Protein AF-K0SGJ4-F1 (afdb_monomer)

pLDDT: mean 75.76, std 21.55, range [31.97, 98.25]

Structure (mmCIF, N/CA/C/O backbone):
data_AF-K0SGJ4-F1
#
_entry.id   AF-K0SGJ4-F1
#
loop_
_atom_site.group_PDB
_atom_site.id
_atom_site.type_symbol
_atom_site.label_atom_id
_atom_site.label_alt_id
_atom_site.label_comp_id
_atom_site.label_asym_id
_atom_site.label_entity_id
_atom_site.label_seq_id
_atom_site.pdbx_PDB_ins_code
_atom_site.Cartn_x
_atom_site.Cartn_y
_atom_site.Cartn_z
_atom_site.occupancy
_atom_site.B_iso_or_equiv
_atom_site.auth_seq_id
_atom_site.auth_comp_id
_atom_site.auth_asym_id
_atom_site.auth_atom_id
_atom_site.pdbx_PDB_model_num
ATOM 1 N N . MET A 1 1 ? -10.257 -19.484 -37.583 1.00 39.31 1 MET A N 1
ATOM 2 C CA . MET A 1 1 ? -10.662 -20.321 -36.434 1.00 39.31 1 MET A CA 1
ATOM 3 C C . MET A 1 1 ? -10.790 -19.413 -35.225 1.00 39.31 1 MET A C 1
ATOM 5 O O . MET A 1 1 ? -9.778 -18.973 -34.704 1.00 39.31 1 MET A O 1
ATOM 9 N N . ALA A 1 2 ? -12.018 -19.037 -34.870 1.00 31.97 2 ALA A N 1
ATOM 10 C CA . ALA A 1 2 ? -12.311 -18.173 -33.732 1.00 31.97 2 ALA A CA 1
ATOM 11 C C . ALA A 1 2 ? -12.912 -19.040 -32.623 1.00 31.97 2 ALA A C 1
ATOM 13 O O . ALA A 1 2 ? -13.990 -19.605 -32.801 1.00 31.97 2 ALA A O 1
ATOM 14 N N . THR A 1 3 ? -12.200 -19.184 -31.508 1.00 36.56 3 THR A N 1
ATOM 15 C CA . THR A 1 3 ? -12.659 -19.964 -30.357 1.00 36.56 3 THR A CA 1
ATOM 16 C C . THR A 1 3 ? -13.260 -19.019 -29.322 1.00 36.56 3 THR A C 1
ATOM 18 O O . THR A 1 3 ? -12.578 -18.195 -28.721 1.00 36.56 3 THR A O 1
ATOM 21 N N . SER A 1 4 ? -14.575 -19.145 -29.170 1.00 34.88 4 SER A N 1
ATOM 22 C CA . SER A 1 4 ? -15.422 -18.578 -28.121 1.00 34.88 4 SER A CA 1
ATOM 23 C C . SER A 1 4 ? -14.905 -18.958 -26.727 1.00 34.88 4 SER A C 1
ATOM 25 O O . SER A 1 4 ? -14.829 -20.142 -26.402 1.00 34.88 4 SER A O 1
ATOM 27 N N . ILE A 1 5 ? -14.581 -17.963 -25.893 1.00 41.00 5 ILE A N 1
ATOM 28 C CA . ILE A 1 5 ? -14.332 -18.143 -24.457 1.00 41.00 5 ILE A CA 1
ATOM 29 C C . ILE A 1 5 ? -15.452 -17.439 -23.690 1.00 41.00 5 ILE A C 1
ATOM 31 O O . ILE A 1 5 ? -15.797 -16.286 -23.945 1.00 41.00 5 ILE A O 1
ATOM 35 N N . GLY A 1 6 ? -16.064 -18.214 -22.796 1.00 34.28 6 GLY A N 1
ATOM 36 C CA . GLY A 1 6 ? -17.368 -17.979 -22.200 1.00 34.28 6 GLY A CA 1
ATOM 37 C C . GLY A 1 6 ? -17.506 -16.678 -21.416 1.00 34.28 6 GLY A C 1
ATOM 38 O O . GLY A 1 6 ? -16.747 -16.384 -20.495 1.00 34.28 6 GLY A O 1
ATOM 39 N N . LYS A 1 7 ? -18.602 -15.976 -21.713 1.00 34.31 7 LYS A N 1
ATOM 40 C CA . LYS A 1 7 ? -19.256 -15.022 -20.817 1.00 34.31 7 LYS A CA 1
ATOM 41 C C . LYS A 1 7 ? -19.647 -15.746 -19.520 1.00 34.31 7 LYS A C 1
ATOM 43 O O . LYS A 1 7 ? -20.696 -16.383 -19.465 1.00 34.31 7 LYS A O 1
ATOM 48 N N . ARG A 1 8 ? -18.827 -15.662 -18.467 1.00 37.69 8 ARG A N 1
ATOM 49 C CA . ARG A 1 8 ? -19.295 -15.958 -17.104 1.00 37.69 8 ARG A CA 1
ATOM 50 C C . ARG A 1 8 ? -20.041 -14.736 -16.590 1.00 37.69 8 ARG A C 1
ATOM 52 O O . ARG A 1 8 ? -19.485 -13.650 -16.468 1.00 37.69 8 ARG A O 1
ATOM 59 N N . ALA A 1 9 ? -21.336 -14.938 -16.385 1.00 38.44 9 ALA A N 1
ATOM 60 C CA . ALA A 1 9 ? -22.297 -13.930 -15.996 1.00 38.44 9 ALA A CA 1
ATOM 61 C C . ALA A 1 9 ? -21.889 -13.233 -14.6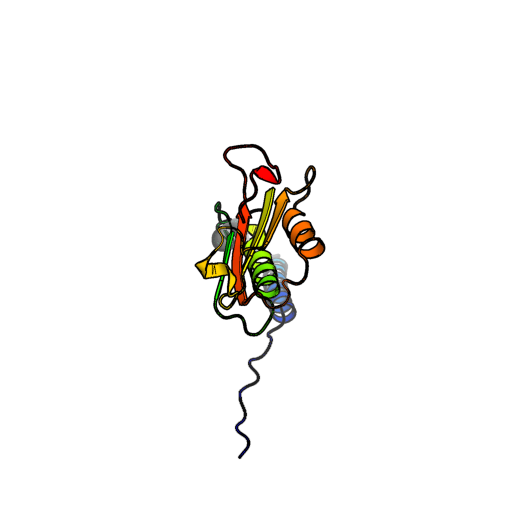90 1.00 38.44 9 ALA A C 1
ATOM 63 O O . ALA A 1 9 ? -21.785 -13.856 -13.633 1.00 38.44 9 ALA A O 1
ATOM 64 N N . PHE A 1 10 ? -21.732 -11.913 -14.779 1.00 35.22 10 PHE A N 1
ATOM 65 C CA . PHE A 1 10 ? -21.907 -10.993 -13.666 1.00 35.22 10 PHE A CA 1
ATOM 66 C C . PHE A 1 10 ? -23.337 -11.154 -13.130 1.00 35.22 10 PHE A C 1
ATOM 68 O O . PHE A 1 10 ? -24.270 -10.482 -13.565 1.00 35.22 10 PHE A O 1
ATOM 75 N N . LEU A 1 11 ? -23.528 -12.060 -12.172 1.00 39.25 11 LEU A N 1
ATOM 76 C CA . LEU A 1 11 ? -24.683 -12.008 -11.281 1.00 39.25 11 LEU A CA 1
ATOM 77 C C . LEU A 1 11 ? -24.463 -10.829 -10.332 1.00 39.25 11 LEU A C 1
ATOM 79 O O . LEU A 1 11 ? -23.862 -10.955 -9.263 1.00 39.25 11 LEU A O 1
ATOM 83 N N . SER A 1 12 ? -24.907 -9.667 -10.814 1.00 40.47 12 SER A N 1
ATOM 84 C CA . SER A 1 12 ? -24.955 -8.381 -10.126 1.00 40.47 12 SER A CA 1
ATOM 85 C C . SER A 1 12 ? -25.433 -8.544 -8.683 1.00 40.47 12 SER A C 1
ATOM 87 O O . SER A 1 12 ? -26.379 -9.292 -8.414 1.00 40.47 12 SER A O 1
ATOM 89 N N . ALA A 1 13 ? -24.813 -7.806 -7.759 1.00 44.97 13 ALA A N 1
ATOM 90 C CA . ALA A 1 13 ? -25.249 -7.671 -6.370 1.00 44.97 13 ALA A CA 1
ATOM 91 C C . ALA A 1 13 ? -26.755 -7.343 -6.248 1.00 44.97 13 ALA A C 1
ATOM 93 O O . ALA A 1 13 ? -27.391 -7.744 -5.274 1.00 44.97 13 ALA A O 1
ATOM 94 N N . ALA A 1 14 ? -27.349 -6.728 -7.279 1.00 40.94 14 ALA A N 1
ATOM 95 C CA . ALA A 1 14 ? -28.785 -6.485 -7.376 1.00 40.94 14 ALA A CA 1
ATOM 96 C C . ALA A 1 14 ? -29.626 -7.778 -7.379 1.00 40.94 14 ALA A C 1
ATOM 98 O O . ALA A 1 14 ? -30.661 -7.825 -6.720 1.00 40.94 14 ALA A O 1
ATOM 99 N N . SER A 1 15 ? -29.161 -8.855 -8.029 1.00 42.12 15 SER A N 1
ATOM 100 C CA . SER A 1 15 ? -29.874 -10.148 -8.057 1.00 42.12 15 SER A CA 1
ATOM 101 C C . SER A 1 15 ? -29.944 -10.811 -6.676 1.00 42.12 15 SER A C 1
ATOM 103 O O . SER A 1 15 ? -30.928 -11.468 -6.342 1.00 42.12 15 SER A O 1
ATOM 105 N N . ARG A 1 16 ? -28.928 -10.581 -5.831 1.00 45.56 16 ARG A N 1
ATOM 106 C CA . ARG A 1 16 ? -28.876 -11.102 -4.456 1.00 45.56 16 ARG A CA 1
ATOM 107 C C . ARG A 1 16 ? -29.681 -10.235 -3.492 1.00 45.56 16 ARG A C 1
ATOM 109 O O . ARG A 1 16 ? -30.359 -10.780 -2.629 1.00 45.56 16 ARG A O 1
ATOM 116 N N . ALA A 1 17 ? -29.682 -8.916 -3.688 1.00 43.88 17 ALA A N 1
ATOM 117 C CA . ALA A 1 17 ? -30.558 -8.005 -2.954 1.00 43.88 17 ALA A CA 1
ATOM 118 C C . ALA A 1 17 ? -32.046 -8.290 -3.242 1.00 43.88 17 ALA A C 1
ATOM 120 O O . ALA A 1 17 ? -32.863 -8.285 -2.323 1.00 43.88 17 ALA A O 1
ATOM 121 N N . GLN A 1 18 ? -32.397 -8.624 -4.492 1.00 42.34 18 GLN A N 1
ATOM 122 C CA . GLN A 1 18 ? -33.749 -9.070 -4.847 1.00 42.34 18 GLN A CA 1
ATOM 123 C C . GLN A 1 18 ? -34.114 -10.405 -4.189 1.00 42.34 18 GLN A C 1
ATOM 125 O O . GLN A 1 18 ? -35.199 -10.496 -3.622 1.00 42.34 18 GLN A O 1
ATOM 130 N N . ALA A 1 19 ? -33.204 -11.389 -4.171 1.00 45.25 19 ALA A N 1
ATOM 131 C CA . ALA A 1 19 ? -33.426 -12.666 -3.486 1.00 45.25 19 ALA A CA 1
ATOM 132 C C . ALA A 1 19 ? -33.640 -12.498 -1.964 1.00 45.25 19 ALA A C 1
ATOM 134 O O . ALA A 1 19 ? -34.506 -13.155 -1.382 1.00 45.25 19 ALA A O 1
ATOM 135 N N . GLN A 1 20 ? -32.908 -11.574 -1.330 1.00 47.47 20 GLN A N 1
ATOM 136 C CA . GLN A 1 20 ? -33.072 -11.226 0.088 1.00 47.47 20 GLN A CA 1
ATOM 137 C C . GLN A 1 20 ? -34.358 -10.429 0.366 1.00 47.47 20 GLN A C 1
ATOM 139 O O . GLN A 1 20 ? -35.004 -10.629 1.390 1.00 47.47 20 GLN A O 1
ATOM 144 N N . SER A 1 21 ? -34.785 -9.561 -0.555 1.00 43.81 21 SER A N 1
ATOM 145 C CA . SER A 1 21 ? -36.061 -8.844 -0.436 1.00 43.81 21 SER A CA 1
ATOM 146 C C . SER A 1 21 ? -37.265 -9.788 -0.558 1.00 43.81 21 SER A C 1
ATOM 148 O O . SER A 1 21 ? -38.248 -9.637 0.172 1.00 43.81 21 SER A O 1
ATOM 150 N N . SER A 1 22 ? -37.179 -10.806 -1.424 1.00 45.22 22 SER A N 1
ATOM 151 C CA . SER A 1 22 ? -38.230 -11.819 -1.581 1.00 45.22 22 SER A CA 1
ATOM 152 C C . SER A 1 22 ? -38.377 -12.742 -0.368 1.00 45.22 22 SER A C 1
ATOM 154 O O . SER A 1 22 ? -39.504 -13.088 -0.020 1.00 45.22 22 SER A O 1
ATOM 156 N N . SER A 1 23 ? -37.289 -13.098 0.324 1.00 47.78 23 SER A N 1
ATOM 157 C CA . SER A 1 23 ? -37.358 -13.934 1.532 1.00 47.78 23 SER A CA 1
ATOM 158 C C . SER A 1 23 ? -37.884 -13.169 2.752 1.00 47.78 23 SER A C 1
ATOM 160 O O . SER A 1 23 ? -38.659 -13.724 3.530 1.00 47.78 23 SER A O 1
ATOM 162 N N . ILE A 1 24 ? -37.560 -11.877 2.881 1.00 49.56 24 ILE A N 1
ATOM 163 C CA . ILE A 1 24 ? -38.110 -11.009 3.938 1.00 49.56 24 ILE A CA 1
ATOM 164 C C . ILE A 1 24 ? -39.609 -10.759 3.718 1.00 49.56 24 ILE A C 1
ATOM 166 O O . ILE A 1 24 ? -40.382 -10.815 4.674 1.00 49.56 24 ILE A O 1
ATOM 170 N N . ARG A 1 25 ? -40.049 -10.555 2.465 1.00 45.44 25 ARG A N 1
ATOM 171 C CA . ARG A 1 25 ? -41.485 -10.457 2.137 1.00 45.44 25 ARG A CA 1
ATOM 172 C C . ARG A 1 25 ? -42.236 -11.769 2.368 1.00 45.44 25 ARG A C 1
ATOM 174 O O . ARG A 1 25 ? -43.394 -11.735 2.779 1.00 45.44 25 ARG A O 1
ATOM 181 N N . ALA A 1 26 ? -41.600 -12.916 2.132 1.00 48.78 26 ALA A N 1
ATOM 182 C CA . ALA A 1 26 ? -42.204 -14.214 2.422 1.00 48.78 26 ALA A CA 1
ATOM 183 C C . ALA A 1 26 ? -42.408 -14.410 3.936 1.00 48.78 26 ALA A C 1
ATOM 185 O O . ALA A 1 26 ? -43.492 -14.800 4.362 1.00 48.78 26 ALA A O 1
ATOM 186 N N . ALA A 1 27 ? -41.414 -14.044 4.753 1.00 48.62 27 ALA A N 1
ATOM 187 C CA . ALA A 1 27 ? -41.506 -14.109 6.211 1.00 48.62 27 ALA A CA 1
ATOM 188 C C . ALA A 1 27 ? -42.571 -13.156 6.793 1.00 48.62 27 ALA A C 1
ATOM 190 O O . ALA A 1 27 ? -43.297 -13.533 7.711 1.00 48.62 27 ALA A O 1
ATOM 191 N N . SER A 1 28 ? -42.720 -11.947 6.237 1.00 47.25 28 SER A N 1
ATOM 192 C CA . SER A 1 28 ? -43.746 -10.995 6.686 1.00 47.25 28 SER A CA 1
ATOM 193 C C . SER A 1 28 ? -45.166 -11.347 6.223 1.00 47.25 28 SER A C 1
ATOM 195 O O . SER A 1 28 ? -46.123 -11.011 6.915 1.00 47.25 28 SER A O 1
ATOM 197 N N . THR A 1 29 ? -45.318 -12.062 5.102 1.00 46.56 29 THR A N 1
ATOM 198 C CA . THR A 1 29 ? -46.626 -12.552 4.618 1.00 46.56 29 THR A CA 1
ATOM 199 C C . THR A 1 29 ? -47.128 -13.741 5.444 1.00 46.56 29 THR A C 1
ATOM 201 O O . THR A 1 29 ? -48.320 -13.847 5.711 1.00 46.56 29 THR A O 1
ATOM 204 N N . ILE A 1 30 ? -46.226 -14.605 5.923 1.00 50.69 30 ILE A N 1
ATOM 205 C CA . ILE A 1 30 ? -46.582 -15.703 6.840 1.00 50.69 30 ILE A CA 1
ATOM 206 C C . ILE A 1 30 ? -47.084 -15.145 8.184 1.00 50.69 30 ILE A C 1
ATOM 208 O O . ILE A 1 30 ? -48.030 -15.675 8.763 1.00 50.69 30 ILE A O 1
ATOM 212 N N . ALA A 1 31 ? -46.516 -14.026 8.645 1.00 47.75 31 ALA A N 1
ATOM 213 C CA . ALA A 1 31 ? -46.917 -13.377 9.891 1.00 47.75 31 ALA A CA 1
ATOM 214 C C . ALA A 1 31 ? -48.305 -12.702 9.834 1.00 47.75 31 ALA A C 1
ATOM 216 O O . ALA A 1 31 ? -48.908 -12.489 10.884 1.00 47.75 31 ALA A O 1
ATOM 217 N N . SER A 1 32 ? -48.838 -12.375 8.647 1.00 45.31 32 SER A N 1
ATOM 218 C CA . SER A 1 32 ? -50.127 -11.675 8.513 1.00 45.31 32 SER A CA 1
ATOM 219 C C . SER A 1 32 ? -51.347 -12.589 8.323 1.00 45.31 32 SER A C 1
ATOM 221 O O . SER A 1 32 ? -52.471 -12.099 8.401 1.00 45.31 32 SER A O 1
ATOM 223 N N . GLN A 1 33 ? -51.167 -13.903 8.125 1.00 47.06 33 GLN A N 1
ATOM 224 C CA . GLN A 1 33 ? -52.276 -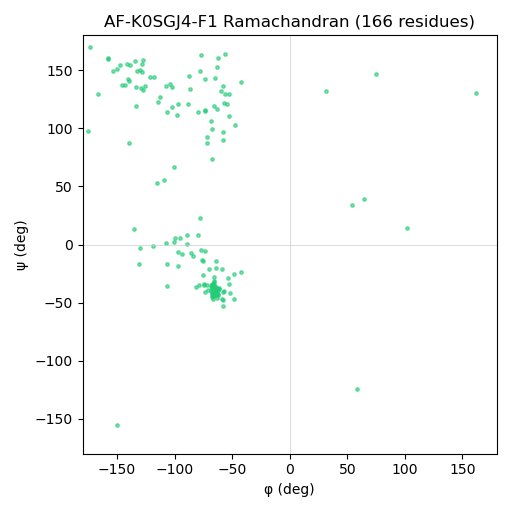14.856 7.929 1.00 47.06 33 GLN A CA 1
ATOM 225 C C . GLN A 1 33 ? -52.712 -15.629 9.187 1.00 47.06 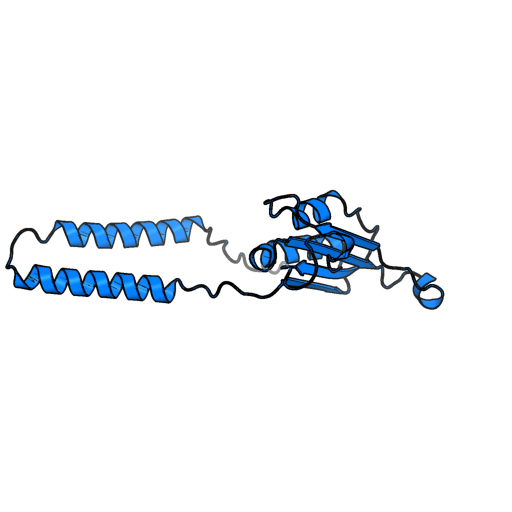33 GLN A C 1
ATOM 227 O O . GLN A 1 33 ? -53.737 -16.306 9.156 1.00 47.06 33 GLN A O 1
ATOM 232 N N . GLN A 1 34 ? -52.011 -15.507 10.318 1.00 47.66 34 GLN A N 1
ATOM 233 C CA . GLN A 1 34 ? -52.401 -16.149 11.583 1.00 47.66 34 GLN A CA 1
ATOM 234 C C . GLN A 1 34 ? -53.088 -15.158 12.534 1.00 47.66 34 GLN A C 1
ATOM 236 O O . GLN A 1 34 ? -52.580 -14.839 13.604 1.00 47.66 34 GLN A O 1
ATOM 241 N N . GLN A 1 35 ? -54.275 -14.679 12.161 1.00 40.50 35 GLN A N 1
ATOM 242 C CA . GLN A 1 35 ? -55.187 -13.986 13.081 1.00 40.50 35 GLN A CA 1
ATOM 243 C C . GLN A 1 35 ? -56.412 -14.854 13.388 1.00 40.50 35 GLN A C 1
ATOM 245 O O . GLN A 1 35 ? -57.533 -14.440 13.150 1.00 40.50 35 GLN A O 1
ATOM 250 N N . HIS A 1 36 ? -56.198 -16.081 13.869 1.00 47.47 36 HIS A N 1
ATOM 251 C CA . HIS A 1 36 ? -57.183 -16.863 14.632 1.00 47.47 36 HIS A CA 1
ATOM 252 C C . HIS A 1 36 ? -56.525 -18.172 15.107 1.00 47.47 36 HIS A C 1
ATOM 254 O O . HIS A 1 36 ? -56.400 -19.107 14.323 1.00 47.47 36 HIS A O 1
ATOM 260 N N . SER A 1 37 ? -56.048 -18.236 16.358 1.00 45.44 37 SER A N 1
ATOM 261 C CA . SER A 1 37 ? -56.041 -19.442 17.224 1.00 45.44 37 SER A CA 1
ATOM 262 C C . SER A 1 37 ? -55.057 -19.327 18.398 1.00 45.44 37 SER A C 1
ATOM 264 O O . SER A 1 37 ? -53.888 -18.992 18.222 1.00 45.44 37 SER A O 1
ATOM 266 N N . ASP A 1 38 ? -55.589 -19.631 19.584 1.00 49.28 38 ASP A N 1
ATOM 267 C CA . ASP A 1 38 ? -54.975 -20.043 20.852 1.00 49.28 38 ASP A CA 1
ATOM 268 C C . ASP A 1 38 ? -53.572 -19.553 21.254 1.00 49.28 38 ASP A C 1
ATOM 270 O O . ASP A 1 38 ? -52.570 -19.755 20.576 1.00 49.28 38 ASP A O 1
ATOM 274 N N . SER A 1 39 ? -53.499 -19.082 22.508 1.00 53.09 39 SER A N 1
ATOM 275 C CA . SER A 1 39 ? -52.308 -18.707 23.304 1.00 53.09 39 SER A CA 1
ATOM 276 C C . SER A 1 39 ? -51.107 -19.669 23.200 1.00 53.09 39 SER A C 1
ATOM 278 O O . SER A 1 39 ? -49.958 -19.270 23.403 1.00 53.09 39 SER A O 1
ATOM 280 N N . SER A 1 40 ? -51.348 -20.935 22.853 1.00 52.88 40 SER A N 1
ATOM 281 C CA . SER A 1 40 ? -50.309 -21.937 22.603 1.00 52.88 40 SER A CA 1
ATOM 282 C C . SER A 1 40 ? -49.579 -21.712 21.267 1.00 52.88 40 SER A C 1
ATOM 284 O O . SER A 1 40 ? -48.351 -21.770 21.225 1.00 52.88 40 SER A O 1
ATOM 286 N N . SER A 1 41 ? -50.294 -21.357 20.189 1.00 54.34 41 SER A N 1
ATOM 287 C CA . SER A 1 41 ? -49.711 -21.148 18.851 1.00 54.34 41 SER A CA 1
ATOM 288 C C . SER A 1 41 ? -48.795 -19.918 18.805 1.00 54.34 41 SER A C 1
ATOM 290 O O . SER A 1 41 ? -47.725 -19.964 18.195 1.00 54.34 41 SER A O 1
ATOM 292 N N . THR A 1 42 ? -49.132 -18.865 19.560 1.00 59.75 42 THR A N 1
ATOM 293 C CA . THR A 1 42 ? -48.299 -17.662 19.708 1.00 59.75 42 THR A CA 1
ATOM 294 C C . THR A 1 42 ? -46.953 -17.977 20.363 1.00 59.75 42 THR A C 1
ATOM 296 O O . THR A 1 42 ? -45.928 -17.430 19.955 1.00 59.75 42 THR A O 1
ATOM 299 N N . LYS A 1 43 ? -46.922 -18.889 21.347 1.00 56.09 43 LYS A N 1
ATOM 300 C CA . LYS A 1 43 ? -45.680 -19.306 22.021 1.00 56.09 43 LYS A CA 1
ATOM 301 C C . LYS A 1 43 ? -44.761 -20.071 21.072 1.00 56.09 43 LYS A C 1
ATOM 303 O O . LYS A 1 43 ? -43.573 -19.768 21.013 1.00 56.09 43 LYS A O 1
ATOM 308 N N . TYR A 1 44 ? -45.302 -21.010 20.294 1.00 65.00 44 TYR A N 1
ATOM 309 C CA . TYR A 1 44 ? -44.513 -21.752 19.304 1.00 65.00 44 TYR A CA 1
ATOM 310 C C . TYR A 1 44 ? -44.041 -20.862 18.145 1.00 65.00 44 TYR A C 1
ATOM 312 O O . TYR A 1 44 ? -42.901 -21.006 17.705 1.00 65.00 44 TYR A O 1
ATOM 320 N N . GLY A 1 45 ? -44.857 -19.896 17.707 1.00 65.50 45 GLY A N 1
ATOM 321 C CA . GLY A 1 45 ? -44.466 -18.899 16.704 1.00 65.50 45 GLY A CA 1
ATOM 322 C C . GLY A 1 45 ? -43.328 -17.988 17.176 1.00 65.50 45 GLY A C 1
ATOM 323 O O . GLY A 1 45 ? -42.376 -17.755 16.433 1.00 65.50 45 GLY A O 1
ATOM 324 N N . LEU A 1 46 ? -43.369 -17.542 18.437 1.00 63.88 46 LEU A N 1
ATOM 325 C CA . LEU A 1 46 ? -42.291 -16.765 19.062 1.00 63.88 46 LEU A CA 1
ATOM 326 C C . LEU A 1 46 ? -40.986 -17.564 19.181 1.00 63.88 46 LEU A C 1
ATOM 328 O O . LEU A 1 46 ? -39.920 -17.034 18.876 1.00 63.88 46 LEU A O 1
ATOM 332 N N . ILE A 1 47 ? -41.061 -18.840 19.575 1.00 69.38 47 ILE A N 1
ATOM 333 C CA . ILE A 1 47 ? -39.884 -19.717 19.683 1.00 69.38 47 ILE A CA 1
ATOM 334 C C . ILE A 1 47 ? -39.275 -19.984 18.299 1.00 69.38 47 ILE A C 1
ATOM 336 O O . ILE A 1 47 ? -38.057 -19.906 18.142 1.00 69.38 47 ILE A O 1
ATOM 340 N N . ALA A 1 48 ? -40.101 -20.243 17.282 1.00 71.69 48 ALA A N 1
ATOM 341 C CA . ALA A 1 48 ? -39.635 -20.460 15.914 1.00 71.69 48 ALA A CA 1
ATOM 342 C C . ALA A 1 48 ? -38.991 -19.197 15.314 1.00 71.69 48 ALA A C 1
ATOM 344 O O . ALA A 1 48 ? -37.931 -19.283 14.695 1.00 71.69 48 ALA A O 1
ATOM 345 N N . ALA A 1 49 ? -39.582 -18.019 15.544 1.00 72.44 49 ALA A N 1
ATOM 346 C CA . ALA A 1 49 ? -39.027 -16.743 15.098 1.00 72.44 49 ALA A CA 1
ATOM 347 C C . ALA A 1 49 ? -37.696 -16.413 15.796 1.00 72.44 49 ALA A C 1
ATOM 349 O O . ALA A 1 49 ? -36.739 -16.010 15.134 1.00 72.44 49 ALA A O 1
ATOM 350 N N . ALA A 1 50 ? -37.602 -16.644 17.110 1.00 74.06 50 ALA A N 1
ATOM 351 C CA . ALA A 1 50 ? -36.362 -16.469 17.864 1.00 74.06 50 ALA A CA 1
ATOM 352 C C . ALA A 1 50 ? -35.266 -17.441 17.395 1.00 74.06 50 ALA A C 1
ATOM 354 O O . ALA A 1 50 ? -34.120 -17.032 17.215 1.00 74.06 50 ALA A O 1
ATOM 355 N N . GLY A 1 51 ? -35.619 -18.703 17.127 1.00 76.25 51 GLY A N 1
ATOM 356 C CA . GLY A 1 51 ? -34.701 -19.705 16.583 1.00 76.25 51 GLY A CA 1
ATOM 357 C C . GLY A 1 51 ? -34.196 -19.352 15.182 1.00 76.25 51 GLY A C 1
ATOM 358 O O . GLY A 1 51 ? -33.000 -19.455 14.917 1.00 76.25 51 GLY A O 1
ATOM 359 N N . ALA A 1 52 ? -35.076 -18.868 14.300 1.00 76.81 52 ALA A N 1
ATOM 360 C CA . ALA A 1 52 ? -34.704 -18.417 12.960 1.00 76.81 52 ALA A CA 1
ATOM 361 C C . ALA A 1 52 ? -33.811 -17.166 12.994 1.00 76.81 52 ALA A C 1
ATOM 363 O O . ALA A 1 52 ? -32.845 -17.087 12.237 1.00 76.81 52 ALA A O 1
ATOM 364 N N . PHE A 1 53 ? -34.089 -16.213 13.890 1.00 74.50 53 PHE A N 1
ATOM 365 C CA . PHE A 1 53 ? -33.253 -15.026 14.083 1.00 74.50 53 PHE A CA 1
ATOM 366 C C . PHE A 1 53 ? -31.876 -15.387 14.650 1.00 74.50 53 PHE A C 1
ATOM 368 O O . PHE A 1 53 ? -30.862 -14.920 14.137 1.00 74.50 53 PHE A O 1
ATOM 375 N N . ALA A 1 54 ? -31.819 -16.270 15.651 1.00 74.44 54 ALA A N 1
ATOM 376 C CA . ALA A 1 54 ? -30.564 -16.764 16.211 1.00 74.44 54 ALA A CA 1
ATOM 377 C C . ALA A 1 54 ? -29.731 -17.521 15.163 1.00 74.44 54 ALA A C 1
ATOM 379 O O . ALA A 1 54 ? -28.537 -17.267 15.037 1.00 74.44 54 ALA A O 1
ATOM 380 N N . ALA A 1 55 ? -30.359 -18.384 14.357 1.00 73.94 55 ALA A N 1
ATOM 381 C CA . ALA A 1 55 ? -29.691 -19.081 13.260 1.00 73.94 55 ALA A CA 1
ATOM 382 C C . ALA A 1 55 ? -29.199 -18.110 12.174 1.00 73.94 55 ALA A C 1
ATOM 384 O O . ALA A 1 55 ? -28.062 -18.217 11.726 1.00 73.94 55 ALA A O 1
ATOM 385 N N . ALA A 1 56 ? -30.009 -17.123 11.780 1.00 70.62 56 ALA A N 1
ATOM 386 C CA . ALA A 1 56 ? -29.607 -16.108 10.808 1.00 70.62 56 ALA A CA 1
ATOM 387 C C . ALA A 1 56 ? -28.454 -15.232 11.324 1.00 70.62 56 ALA A C 1
ATOM 389 O O . ALA A 1 56 ? -27.549 -14.902 10.562 1.00 70.62 56 ALA A O 1
ATOM 390 N N . SER A 1 57 ? -28.459 -14.893 12.616 1.00 67.31 57 SER A N 1
ATOM 391 C CA . SER A 1 57 ? -27.398 -14.113 13.252 1.00 67.31 57 SER A CA 1
ATOM 392 C C . SER A 1 57 ? -26.108 -14.926 13.397 1.00 67.31 57 SER A C 1
ATOM 394 O O . SER A 1 57 ? -25.037 -14.406 13.103 1.00 67.31 57 SER A O 1
ATOM 396 N N . ALA A 1 58 ? -26.203 -16.216 13.738 1.00 65.94 58 ALA A N 1
ATOM 397 C CA . ALA A 1 58 ? -25.060 -17.130 13.804 1.00 65.94 58 ALA A CA 1
ATOM 398 C C . ALA A 1 58 ? -24.438 -17.402 12.422 1.00 65.94 58 ALA A C 1
ATOM 400 O O . ALA A 1 58 ? -23.225 -17.527 12.298 1.00 65.94 58 ALA A O 1
ATOM 401 N N . LEU A 1 59 ? -25.252 -17.443 11.362 1.00 65.00 59 LEU A N 1
ATOM 402 C CA . LEU A 1 59 ? -24.769 -17.550 9.979 1.00 65.00 59 LEU A CA 1
ATOM 403 C C . LEU A 1 59 ? -24.202 -16.225 9.434 1.00 65.00 59 LEU A C 1
ATOM 405 O O . LEU A 1 59 ? -23.563 -16.221 8.380 1.00 65.00 59 LEU A O 1
ATOM 409 N N . ASN A 1 60 ? -24.440 -15.103 10.122 1.00 63.19 60 ASN A N 1
ATOM 410 C CA . ASN A 1 60 ? -23.959 -13.774 9.742 1.00 63.19 60 ASN A CA 1
ATOM 411 C C . ASN A 1 60 ? -22.716 -13.325 10.531 1.00 63.19 60 ASN A C 1
ATOM 413 O O . ASN A 1 60 ? -22.206 -12.229 10.295 1.00 63.19 60 ASN A O 1
ATOM 417 N N . GLU A 1 61 ? -22.192 -14.176 11.413 1.00 54.41 61 GLU A N 1
ATOM 418 C CA . GLU A 1 61 ? -20.869 -14.034 12.022 1.00 54.41 61 GLU A CA 1
ATOM 419 C C . GLU A 1 61 ? -19.798 -14.230 10.935 1.00 54.41 61 GLU A C 1
ATOM 421 O O . GLU A 1 61 ? -19.140 -15.262 10.813 1.00 54.41 61 GLU A O 1
ATOM 426 N N . ARG A 1 62 ? -19.645 -13.230 10.063 1.00 57.66 62 ARG A N 1
ATOM 427 C CA . ARG A 1 62 ? -18.435 -13.088 9.262 1.00 57.66 62 ARG A CA 1
ATOM 428 C C . ARG A 1 62 ? -17.343 -12.732 10.247 1.00 57.66 62 ARG A C 1
ATOM 430 O O . ARG A 1 62 ? -17.325 -11.612 10.748 1.00 57.66 62 ARG A O 1
ATOM 437 N N . ASP A 1 63 ? -16.478 -13.696 10.518 1.00 54.31 63 ASP A N 1
ATOM 438 C CA . ASP A 1 63 ? -15.288 -13.531 11.337 1.00 54.31 63 ASP A CA 1
ATOM 439 C C . ASP A 1 63 ? -14.554 -12.261 10.867 1.00 54.31 63 ASP A C 1
ATOM 441 O O . ASP A 1 63 ? -13.980 -12.215 9.771 1.00 54.31 63 ASP A O 1
ATOM 445 N N . ASN A 1 64 ? -14.684 -11.169 11.630 1.00 58.59 64 ASN A N 1
ATOM 446 C CA . ASN A 1 64 ? -13.993 -9.923 11.332 1.00 58.59 64 ASN A CA 1
ATOM 447 C C . ASN A 1 64 ? -12.519 -10.231 11.546 1.00 58.59 64 ASN A C 1
ATOM 449 O O . ASN A 1 64 ? -12.058 -10.310 12.684 1.00 58.59 64 ASN A O 1
ATOM 453 N N . ALA A 1 65 ? -11.812 -10.494 10.451 1.00 54.97 65 ALA A N 1
ATOM 454 C CA . ALA A 1 65 ? -10.420 -10.894 10.488 1.00 54.97 65 ALA A CA 1
ATOM 455 C C . ALA A 1 65 ? -9.624 -9.872 11.315 1.0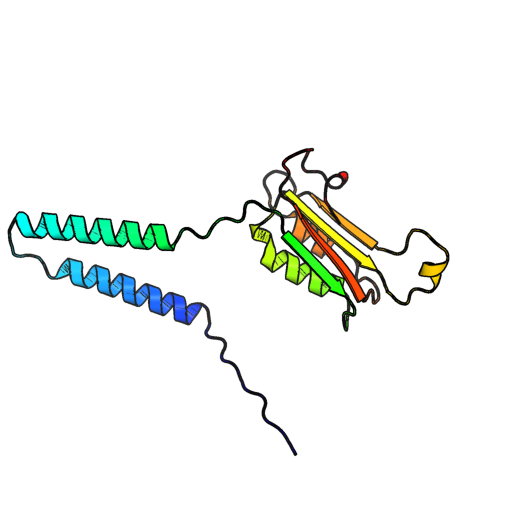0 54.97 65 ALA A C 1
ATOM 457 O O . ALA A 1 65 ? -9.441 -8.731 10.901 1.00 54.97 65 ALA A O 1
ATOM 458 N N . LYS A 1 66 ? -9.158 -10.295 12.497 1.00 67.75 66 LYS A N 1
ATOM 459 C CA . LYS A 1 66 ? -8.385 -9.477 13.451 1.00 67.75 66 LYS A CA 1
ATOM 460 C C . LYS A 1 66 ? -6.919 -9.315 13.039 1.00 67.75 66 LYS A C 1
ATOM 462 O O . LYS A 1 66 ? -6.043 -9.135 13.880 1.00 67.75 66 LYS A O 1
ATOM 467 N N . CYS A 1 67 ? -6.631 -9.483 11.758 1.00 80.50 67 CYS A N 1
ATOM 468 C CA . CYS A 1 67 ? -5.288 -9.502 11.214 1.00 80.50 67 CYS A CA 1
ATOM 469 C C . CYS A 1 67 ? -5.200 -8.519 10.061 1.00 80.50 67 CYS A C 1
ATOM 471 O O . CYS A 1 67 ? -6.176 -8.335 9.350 1.00 80.50 67 CYS A O 1
ATOM 473 N N . CYS A 1 68 ? -4.016 -7.941 9.881 1.00 93.56 68 CYS A N 1
ATOM 474 C CA . CYS A 1 68 ? -3.652 -7.080 8.762 1.00 93.56 68 CYS A CA 1
ATOM 475 C C . CYS A 1 68 ? -3.863 -7.760 7.393 1.00 93.56 68 CYS A C 1
ATOM 477 O O . CYS A 1 68 ? -3.980 -8.985 7.288 1.00 93.56 68 CYS A O 1
ATOM 479 N N . GLY A 1 69 ? -3.871 -6.965 6.324 1.00 94.62 69 GLY A N 1
ATOM 480 C CA . GLY A 1 69 ? -3.881 -7.457 4.945 1.00 94.62 69 GLY A CA 1
ATOM 481 C C . GLY A 1 69 ? -2.509 -7.326 4.289 1.00 94.62 69 GLY A C 1
ATOM 482 O O . GLY A 1 69 ? -1.869 -6.289 4.439 1.00 94.62 69 GLY A O 1
ATOM 483 N N . ILE A 1 70 ? -2.084 -8.346 3.540 1.00 97.31 70 ILE A N 1
ATOM 484 C CA . ILE A 1 70 ? -0.856 -8.339 2.730 1.00 97.31 70 ILE A CA 1
ATOM 485 C C . ILE A 1 70 ? -1.215 -8.710 1.293 1.00 97.31 70 ILE A C 1
ATOM 487 O O . ILE A 1 70 ? -1.971 -9.658 1.075 1.00 97.31 70 ILE A O 1
ATOM 491 N N . ALA A 1 71 ? -0.650 -7.991 0.328 1.00 97.44 71 ALA A N 1
ATOM 492 C CA . ALA A 1 71 ? -0.698 -8.334 -1.088 1.00 97.44 71 ALA A CA 1
ATOM 493 C C . ALA A 1 71 ? 0.716 -8.316 -1.682 1.00 97.44 71 ALA A C 1
ATOM 495 O O . ALA A 1 71 ? 1.610 -7.644 -1.171 1.00 97.44 71 ALA A O 1
ATOM 496 N N . GLY A 1 72 ? 0.919 -9.067 -2.759 1.00 97.19 72 GLY A N 1
ATOM 497 C CA . GLY A 1 72 ? 2.189 -9.110 -3.470 1.00 97.19 72 GLY A CA 1
ATOM 498 C C . GLY A 1 72 ? 1.983 -9.484 -4.928 1.00 97.19 72 GLY A C 1
ATOM 499 O O . GLY A 1 72 ? 1.045 -10.207 -5.264 1.00 97.19 72 GLY A O 1
ATOM 500 N N . VAL A 1 73 ? 2.861 -8.977 -5.784 1.00 96.12 73 VAL A N 1
ATOM 501 C CA . VAL A 1 73 ? 2.858 -9.232 -7.223 1.00 96.12 73 VAL A CA 1
ATOM 502 C C . VAL A 1 73 ? 4.290 -9.418 -7.709 1.00 96.12 73 VAL A C 1
ATOM 504 O O . VAL A 1 73 ? 5.206 -8.735 -7.254 1.00 96.12 73 VAL A O 1
ATOM 507 N N . VAL A 1 74 ? 4.477 -10.361 -8.629 1.00 95.12 74 VAL A N 1
ATOM 508 C CA . VAL A 1 74 ? 5.752 -10.640 -9.295 1.00 95.12 74 VAL A CA 1
ATOM 509 C C . VAL A 1 74 ? 5.477 -10.767 -10.789 1.00 95.12 74 VAL A C 1
ATOM 511 O O . VAL A 1 74 ? 4.502 -11.418 -11.171 1.00 95.12 74 VAL A O 1
ATOM 514 N N . GLY A 1 75 ? 6.319 -10.156 -11.624 1.00 90.56 75 GLY A N 1
ATOM 515 C CA . GLY A 1 75 ? 6.193 -10.229 -13.081 1.00 90.56 75 GLY A CA 1
ATOM 516 C C . GLY A 1 75 ? 4.910 -9.582 -13.611 1.00 90.56 75 GLY A C 1
ATOM 517 O O . GLY A 1 75 ? 4.255 -10.127 -14.504 1.00 90.56 75 GLY A O 1
ATOM 518 N N . ALA A 1 76 ? 4.506 -8.446 -13.039 1.00 91.06 76 ALA A N 1
ATOM 519 C CA . ALA A 1 76 ? 3.348 -7.702 -13.512 1.00 91.06 76 ALA A CA 1
ATOM 520 C C . ALA A 1 76 ? 3.522 -7.311 -14.992 1.00 91.06 76 ALA A C 1
ATOM 522 O O . ALA A 1 76 ? 4.574 -6.842 -15.416 1.00 91.06 76 ALA A O 1
ATOM 523 N N . LYS A 1 77 ? 2.460 -7.471 -15.794 1.00 88.81 77 LYS A N 1
ATOM 524 C CA . LYS A 1 77 ? 2.451 -7.054 -17.214 1.00 88.81 77 LYS A CA 1
ATOM 525 C C . LYS A 1 77 ? 2.368 -5.531 -17.403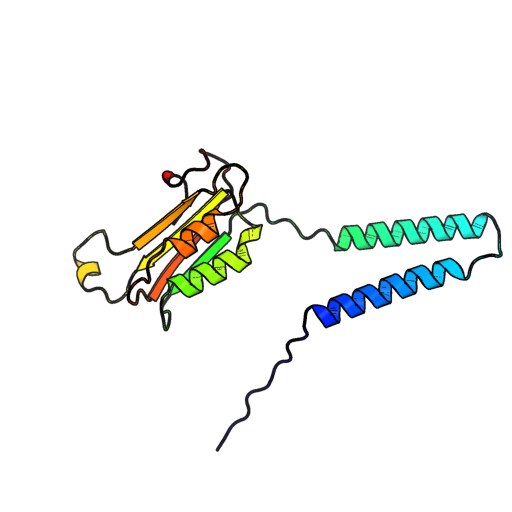 1.00 88.81 77 LYS A C 1
ATOM 527 O O . LYS A 1 77 ? 2.401 -5.053 -18.531 1.00 88.81 77 LYS A O 1
ATOM 532 N N . GLY A 1 78 ? 2.196 -4.797 -16.311 1.00 88.00 78 GLY A N 1
ATOM 533 C CA . GLY A 1 78 ? 2.121 -3.344 -16.233 1.00 88.00 78 GLY A CA 1
ATOM 534 C C . GLY A 1 78 ? 2.667 -2.907 -14.878 1.00 88.00 78 GLY A C 1
ATOM 535 O O . GLY A 1 78 ? 3.427 -3.650 -14.263 1.00 88.00 78 GLY A O 1
ATOM 536 N N . ASP A 1 79 ? 2.251 -1.743 -14.391 1.00 92.62 79 ASP A N 1
ATOM 537 C CA . ASP A 1 79 ? 2.734 -1.226 -13.112 1.00 92.62 79 ASP A CA 1
ATOM 538 C C . ASP A 1 79 ? 2.269 -2.107 -11.936 1.00 92.62 79 ASP A C 1
ATOM 540 O O . ASP A 1 79 ? 1.070 -2.264 -11.692 1.00 92.62 79 ASP A O 1
ATOM 544 N N . ALA A 1 80 ? 3.219 -2.676 -11.187 1.00 95.56 80 ALA A N 1
ATOM 545 C CA . ALA A 1 80 ? 2.962 -3.451 -9.975 1.00 95.56 80 ALA A CA 1
ATOM 546 C C . ALA A 1 80 ? 2.085 -2.684 -8.975 1.00 95.56 80 ALA A C 1
ATOM 548 O O . ALA A 1 80 ? 1.240 -3.288 -8.312 1.00 95.56 80 ALA A O 1
ATOM 549 N N . ARG A 1 81 ? 2.239 -1.355 -8.906 1.00 95.88 81 ARG A N 1
ATOM 550 C CA . ARG A 1 81 ? 1.441 -0.458 -8.063 1.00 95.88 81 ARG A CA 1
ATOM 551 C C . ARG A 1 81 ? -0.058 -0.714 -8.209 1.00 95.88 81 ARG A C 1
ATOM 553 O O . ARG A 1 81 ? -0.746 -0.822 -7.200 1.00 95.88 81 ARG A O 1
ATOM 560 N N . ASP A 1 82 ? -0.563 -0.841 -9.432 1.00 95.44 82 ASP A N 1
ATOM 561 C CA . ASP A 1 82 ? -2.008 -0.903 -9.677 1.00 95.44 82 ASP A CA 1
ATOM 562 C C . ASP A 1 82 ? -2.617 -2.197 -9.118 1.00 95.44 82 ASP A C 1
ATOM 564 O O . ASP A 1 82 ? -3.644 -2.166 -8.435 1.00 95.44 82 ASP A O 1
ATOM 568 N N . TYR A 1 83 ? -1.921 -3.322 -9.303 1.00 96.44 83 TYR A N 1
ATOM 569 C CA . TYR A 1 83 ? -2.301 -4.611 -8.716 1.00 96.44 83 TYR A CA 1
ATOM 570 C C . TYR A 1 83 ? -2.282 -4.566 -7.185 1.00 96.44 83 TYR A C 1
ATOM 572 O O . TYR A 1 83 ? -3.150 -5.141 -6.525 1.00 96.44 83 TYR A O 1
ATOM 580 N N . LEU A 1 84 ? -1.296 -3.879 -6.605 1.00 97.50 84 LEU A N 1
ATOM 581 C CA . LEU A 1 84 ? -1.172 -3.734 -5.158 1.00 97.50 84 LEU A CA 1
ATOM 582 C C . LEU A 1 84 ? -2.299 -2.877 -4.571 1.00 97.50 84 LEU A C 1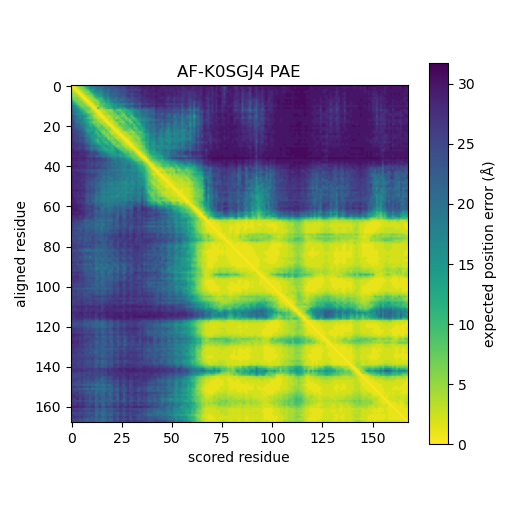
ATOM 584 O O . LEU A 1 84 ? -2.885 -3.267 -3.561 1.00 97.50 84 LEU A O 1
ATOM 588 N N . ILE A 1 85 ? -2.653 -1.757 -5.209 1.00 97.06 85 ILE A N 1
ATOM 589 C CA . ILE A 1 85 ? -3.778 -0.909 -4.784 1.00 97.06 85 ILE A CA 1
ATOM 590 C C . ILE A 1 85 ? -5.104 -1.677 -4.861 1.00 97.06 85 ILE A C 1
ATOM 592 O O . ILE A 1 85 ? -5.910 -1.612 -3.925 1.00 97.06 85 ILE A O 1
ATOM 596 N N . GLU A 1 86 ? -5.329 -2.455 -5.922 1.00 96.69 86 GLU A N 1
ATOM 597 C CA . GLU A 1 86 ? -6.517 -3.309 -6.037 1.00 96.69 86 GLU A CA 1
ATOM 598 C C . GLU A 1 86 ? -6.546 -4.378 -4.931 1.00 96.69 86 GLU A C 1
ATOM 600 O O . GLU A 1 86 ? -7.555 -4.535 -4.234 1.00 96.69 86 GLU A O 1
ATOM 605 N N . GLY A 1 87 ? -5.414 -5.049 -4.696 1.00 96.81 87 GLY A N 1
ATOM 606 C CA . GLY A 1 87 ? -5.264 -6.037 -3.629 1.00 96.81 87 GLY A CA 1
ATOM 607 C C . GLY A 1 87 ? -5.564 -5.458 -2.244 1.00 96.81 87 GLY A C 1
ATOM 608 O O . GLY A 1 87 ? -6.361 -6.021 -1.490 1.00 96.81 87 GLY A O 1
ATOM 609 N N . LEU A 1 88 ? -5.002 -4.291 -1.918 1.00 96.44 88 LEU A N 1
ATOM 610 C CA . LEU A 1 88 ? -5.295 -3.606 -0.659 1.00 96.44 88 LEU A CA 1
ATOM 611 C C . LEU A 1 88 ? -6.750 -3.138 -0.569 1.00 96.44 88 LEU A C 1
ATOM 613 O O . LEU A 1 88 ? -7.324 -3.161 0.516 1.00 96.44 88 LEU A O 1
ATOM 617 N N . THR A 1 89 ? -7.383 -2.767 -1.682 1.00 95.19 89 THR A N 1
ATOM 618 C CA . THR A 1 89 ? -8.802 -2.374 -1.698 1.00 95.19 89 THR A CA 1
ATOM 619 C C . THR A 1 89 ? -9.716 -3.532 -1.304 1.00 95.19 89 THR A C 1
ATOM 621 O O . THR A 1 89 ? -10.692 -3.323 -0.578 1.00 95.19 89 THR A O 1
ATOM 624 N N . ILE A 1 90 ? -9.385 -4.755 -1.725 1.00 94.25 90 ILE A N 1
ATOM 625 C CA . ILE A 1 90 ? -10.089 -5.978 -1.310 1.00 94.25 90 ILE A CA 1
ATOM 626 C C . ILE A 1 90 ? -9.851 -6.257 0.181 1.00 94.25 90 ILE A C 1
ATOM 628 O O . ILE A 1 90 ? -10.772 -6.664 0.889 1.00 94.25 90 ILE A O 1
ATOM 632 N N . LEU A 1 91 ? -8.632 -6.006 0.664 1.00 92.94 91 LEU A N 1
ATOM 633 C CA . LEU A 1 91 ? -8.203 -6.291 2.036 1.00 92.94 91 LEU A CA 1
ATOM 634 C C . LEU A 1 91 ? -8.447 -5.143 3.027 1.00 92.94 91 LEU A C 1
ATOM 636 O O . LEU A 1 91 ? -8.152 -5.290 4.208 1.00 92.94 91 LEU A O 1
ATOM 640 N N . LYS A 1 92 ? -9.010 -4.008 2.603 1.00 89.19 92 LYS A N 1
ATOM 641 C CA . LYS A 1 92 ? -9.119 -2.792 3.434 1.00 89.19 92 LYS A CA 1
ATOM 642 C C . LYS A 1 92 ? -9.899 -2.970 4.739 1.00 89.19 92 LYS A C 1
ATOM 644 O O . LYS A 1 92 ? -9.752 -2.178 5.661 1.00 89.19 92 LYS A O 1
ATOM 649 N N . ASN A 1 93 ? -10.747 -3.996 4.829 1.00 87.62 93 ASN A N 1
ATOM 650 C CA . ASN A 1 93 ? -11.493 -4.317 6.046 1.00 87.62 93 ASN A CA 1
ATOM 651 C C . ASN A 1 93 ? -10.642 -5.017 7.124 1.00 87.62 93 ASN A C 1
ATOM 653 O O . ASN A 1 93 ? -11.148 -5.260 8.214 1.00 87.62 93 ASN A O 1
ATOM 657 N N . ARG A 1 94 ? -9.381 -5.349 6.823 1.00 88.06 94 ARG A N 1
ATOM 658 C CA . ARG A 1 94 ? -8.433 -6.044 7.707 1.00 88.06 94 ARG A CA 1
ATOM 659 C C . ARG A 1 94 ? -7.464 -5.115 8.446 1.00 88.06 94 ARG A C 1
ATOM 661 O O . ARG A 1 94 ? -6.879 -5.494 9.455 1.00 88.06 94 ARG A O 1
ATOM 668 N N . GLY A 1 95 ? -7.295 -3.883 7.972 1.00 85.25 95 GLY A N 1
ATOM 669 C CA . GLY A 1 95 ? -6.435 -2.888 8.606 1.00 85.25 95 GLY A CA 1
ATOM 670 C C . GLY A 1 95 ? -6.693 -1.498 8.040 1.00 85.25 95 GLY A C 1
ATOM 671 O O . GLY A 1 95 ? -6.711 -1.315 6.826 1.00 85.25 95 GLY A O 1
ATOM 672 N N . TYR A 1 96 ? -6.907 -0.527 8.923 1.00 89.69 96 TYR A N 1
ATOM 673 C CA . TYR A 1 96 ? -7.346 0.822 8.553 1.00 89.69 96 TYR A CA 1
ATOM 674 C C . TYR A 1 96 ? -6.501 1.939 9.177 1.00 89.69 96 TYR A C 1
ATOM 676 O O . TYR A 1 96 ? -6.724 3.109 8.869 1.00 89.69 96 TYR A O 1
ATOM 684 N N . ASP A 1 97 ? -5.519 1.612 10.022 1.00 95.12 97 ASP A N 1
ATOM 685 C CA . ASP A 1 97 ? -4.671 2.618 10.668 1.00 95.12 97 ASP A CA 1
ATOM 686 C C . ASP A 1 97 ? -3.587 3.139 9.729 1.00 95.12 97 ASP A C 1
ATOM 688 O O . ASP A 1 97 ? -3.213 4.302 9.793 1.00 95.12 97 ASP A O 1
ATOM 692 N N . SER A 1 98 ? -3.048 2.292 8.857 1.00 97.19 98 SER A N 1
ATOM 693 C CA . SER A 1 98 ? -2.079 2.716 7.845 1.00 97.19 98 SER A CA 1
ATOM 694 C C . SER A 1 98 ? -2.043 1.737 6.683 1.00 97.19 98 SER A C 1
ATOM 696 O O . SER A 1 98 ? -2.447 0.580 6.822 1.00 97.19 98 SER A O 1
ATOM 698 N N . ALA A 1 99 ? -1.538 2.197 5.548 1.00 98.06 99 ALA A N 1
ATOM 699 C CA . ALA A 1 99 ? -1.254 1.366 4.394 1.00 98.06 99 ALA A CA 1
ATOM 700 C C . ALA A 1 99 ? 0.122 1.709 3.825 1.00 98.06 99 ALA A C 1
ATOM 702 O O . ALA A 1 99 ? 0.631 2.815 4.028 1.00 98.06 99 ALA A O 1
ATOM 703 N N . GLY A 1 100 ? 0.704 0.780 3.083 1.00 98.00 100 GLY A N 1
ATOM 704 C CA . GLY A 1 100 ? 1.903 1.038 2.308 1.00 98.00 100 GLY A CA 1
ATOM 705 C C . GLY A 1 100 ? 2.072 0.054 1.168 1.00 98.00 100 GLY A C 1
ATOM 706 O O . GLY A 1 100 ? 1.421 -0.993 1.138 1.00 98.00 100 GLY A O 1
ATOM 707 N N . ILE A 1 101 ? 2.898 0.473 0.214 1.00 97.88 101 ILE A N 1
ATOM 708 C CA . ILE A 1 101 ? 3.396 -0.342 -0.886 1.00 97.88 101 ILE A CA 1
ATOM 709 C C . ILE A 1 101 ? 4.909 -0.156 -1.020 1.00 97.88 101 ILE A C 1
ATOM 711 O O . ILE A 1 101 ? 5.436 0.943 -0.797 1.00 97.88 101 ILE A O 1
ATOM 715 N N . ALA A 1 102 ? 5.588 -1.201 -1.480 1.00 95.94 102 ALA A N 1
ATOM 716 C CA . ALA A 1 102 ? 6.929 -1.134 -2.041 1.00 95.94 102 ALA A CA 1
ATOM 717 C C . ALA A 1 102 ? 6.953 -1.795 -3.419 1.00 95.94 102 ALA A C 1
ATOM 719 O O . ALA A 1 102 ? 6.450 -2.903 -3.588 1.00 95.94 102 ALA A O 1
ATOM 720 N N . THR A 1 103 ? 7.557 -1.129 -4.400 1.00 95.12 103 THR A N 1
ATOM 721 C CA . THR A 1 103 ? 7.669 -1.635 -5.778 1.00 95.12 103 THR A CA 1
ATOM 722 C C . THR A 1 103 ? 9.102 -1.544 -6.278 1.00 95.12 103 THR A C 1
ATOM 724 O O . THR A 1 103 ? 9.826 -0.632 -5.878 1.00 95.12 103 THR A O 1
ATOM 727 N N . MET A 1 104 ? 9.500 -2.451 -7.166 1.00 92.38 104 MET A N 1
ATOM 728 C CA . MET A 1 104 ? 10.800 -2.442 -7.841 1.00 92.38 104 MET A CA 1
ATOM 729 C C . MET A 1 104 ? 10.695 -3.024 -9.257 1.00 92.38 104 MET A C 1
ATOM 731 O O . MET A 1 104 ? 9.810 -3.840 -9.534 1.00 92.38 104 MET A O 1
ATOM 735 N N . ASP A 1 105 ? 11.603 -2.621 -10.143 1.00 90.12 105 ASP A N 1
ATOM 736 C CA . ASP A 1 105 ? 11.813 -3.279 -11.436 1.00 90.12 105 ASP A CA 1
ATOM 737 C C . ASP A 1 105 ? 12.841 -4.399 -11.269 1.00 90.12 105 ASP A C 1
ATOM 739 O O . ASP A 1 105 ? 13.974 -4.154 -10.857 1.00 90.12 105 ASP A O 1
ATOM 743 N N . GLU A 1 106 ? 12.445 -5.632 -11.582 1.00 85.56 106 GLU A N 1
ATOM 744 C CA . GLU A 1 106 ? 13.322 -6.804 -11.509 1.00 85.56 106 GLU A CA 1
ATOM 745 C C . GLU A 1 106 ? 14.511 -6.740 -12.479 1.00 85.56 106 GLU A C 1
ATOM 747 O O . GLU A 1 106 ? 15.505 -7.438 -12.279 1.00 85.56 106 GLU A O 1
ATOM 752 N N . ASN A 1 107 ? 14.414 -5.908 -13.520 1.00 85.06 107 ASN A N 1
ATOM 753 C CA . ASN A 1 107 ? 15.430 -5.754 -14.555 1.00 85.06 107 ASN A CA 1
ATOM 754 C C . ASN A 1 107 ? 16.316 -4.521 -14.344 1.00 85.06 107 ASN A C 1
ATOM 756 O O . ASN A 1 107 ? 17.144 -4.218 -15.207 1.00 85.06 107 ASN A O 1
ATOM 760 N N . ASP A 1 108 ? 16.170 -3.804 -13.224 1.00 83.06 108 ASP A N 1
ATOM 761 C CA . ASP A 1 108 ? 16.983 -2.622 -12.965 1.00 83.06 108 ASP A CA 1
ATOM 762 C C . ASP A 1 108 ? 18.470 -3.021 -12.846 1.00 83.06 108 ASP A C 1
ATOM 764 O O . ASP A 1 108 ? 18.854 -3.742 -11.918 1.00 83.06 108 ASP A O 1
ATOM 768 N N . PRO A 1 109 ? 19.352 -2.541 -13.745 1.00 76.06 109 PRO A N 1
ATOM 769 C CA . PRO A 1 109 ? 20.759 -2.936 -13.770 1.00 76.06 109 PRO A CA 1
ATOM 770 C C . PRO A 1 109 ? 21.523 -2.509 -12.512 1.00 76.06 109 PRO A C 1
ATOM 772 O O . PRO A 1 109 ? 22.623 -2.994 -12.256 1.00 76.06 109 PRO A O 1
ATOM 775 N N . ARG A 1 110 ? 20.961 -1.608 -11.703 1.00 78.12 110 ARG A N 1
ATOM 776 C CA . ARG A 1 110 ? 21.548 -1.194 -10.431 1.00 78.12 110 ARG A CA 1
ATOM 777 C C . ARG A 1 110 ? 21.364 -2.253 -9.334 1.00 78.12 110 ARG A C 1
ATOM 779 O O . ARG A 1 110 ? 22.089 -2.165 -8.344 1.00 78.12 110 ARG A O 1
ATOM 786 N N . LEU A 1 111 ? 20.492 -3.265 -9.510 1.00 72.31 111 LEU A N 1
ATOM 787 C CA . LEU A 1 111 ? 20.227 -4.360 -8.538 1.00 72.31 111 LEU A CA 1
ATOM 788 C C . LEU A 1 111 ? 21.477 -5.104 -8.093 1.00 72.31 111 LEU A C 1
ATOM 790 O O . LEU A 1 111 ? 21.555 -5.557 -6.955 1.00 72.31 111 LEU A O 1
ATOM 794 N N . VAL A 1 112 ? 22.484 -5.164 -8.954 1.00 67.81 112 VAL A N 1
ATOM 795 C CA . VAL A 1 112 ? 23.774 -5.793 -8.657 1.00 67.81 112 VAL A CA 1
ATOM 796 C C . VAL A 1 112 ? 24.761 -4.881 -7.921 1.00 67.81 112 VAL A C 1
ATOM 798 O O . VAL A 1 112 ? 25.796 -5.365 -7.471 1.00 67.81 112 VAL A O 1
ATOM 801 N N . SER A 1 113 ? 24.480 -3.581 -7.780 1.00 69.12 113 SER A N 1
ATOM 802 C CA . SER A 1 113 ? 25.467 -2.595 -7.320 1.00 69.12 113 SER A CA 1
ATOM 803 C C . SER A 1 113 ? 25.003 -1.669 -6.192 1.00 69.12 113 SER A C 1
ATOM 805 O O . SER A 1 113 ? 25.863 -1.031 -5.581 1.00 69.12 113 SER A O 1
ATOM 807 N N . THR A 1 114 ? 23.705 -1.535 -5.901 1.00 60.94 114 THR A N 1
ATOM 808 C CA . THR A 1 114 ? 23.226 -0.590 -4.874 1.00 60.94 114 THR A CA 1
ATOM 809 C C . THR A 1 114 ? 22.106 -1.151 -3.994 1.00 60.94 114 THR A C 1
ATOM 811 O O . THR A 1 114 ? 21.338 -2.020 -4.389 1.00 60.94 114 THR A O 1
ATOM 814 N N . ASN A 1 115 ? 22.004 -0.614 -2.771 1.00 60.97 115 ASN A N 1
ATOM 815 C CA . ASN A 1 115 ? 21.079 -1.064 -1.721 1.00 60.97 115 ASN A CA 1
ATOM 816 C C . ASN A 1 115 ? 19.692 -0.367 -1.748 1.00 60.97 115 ASN A C 1
ATOM 818 O O . ASN A 1 115 ? 18.927 -0.511 -0.797 1.00 60.97 115 ASN A O 1
ATOM 822 N N . HIS A 1 116 ? 19.372 0.434 -2.776 1.00 57.25 116 HIS A N 1
ATOM 823 C CA . HIS A 1 116 ? 18.155 1.270 -2.832 1.00 57.25 116 HIS A CA 1
ATOM 824 C C . HIS A 1 116 ? 17.518 1.264 -4.224 1.00 57.25 116 HIS A C 1
ATOM 826 O O . HIS A 1 116 ? 17.822 2.113 -5.060 1.00 57.25 116 HIS A O 1
ATOM 832 N N . LEU A 1 117 ? 16.650 0.283 -4.476 1.00 78.62 117 LEU A N 1
ATOM 833 C CA . LEU A 1 117 ? 16.059 0.045 -5.806 1.00 78.62 117 LEU A CA 1
ATOM 834 C C . LEU A 1 117 ? 14.566 -0.211 -5.779 1.00 78.62 117 LEU A C 1
ATOM 836 O O . LEU A 1 117 ? 13.963 -0.635 -6.757 1.00 78.62 117 LEU A O 1
ATOM 840 N N . TYR A 1 118 ? 13.971 0.080 -4.636 1.00 88.50 118 TYR A N 1
ATOM 841 C CA . TYR A 1 118 ? 12.548 0.004 -4.443 1.00 88.50 118 TYR A CA 1
ATOM 842 C C . TYR A 1 118 ? 12.021 1.396 -4.113 1.00 88.50 118 TYR A C 1
ATOM 844 O O . TYR A 1 118 ? 12.666 2.195 -3.431 1.00 88.50 118 TYR A O 1
ATOM 852 N N . THR A 1 119 ? 10.826 1.686 -4.606 1.00 91.75 119 THR A N 1
ATOM 853 C CA . THR A 1 119 ? 10.064 2.872 -4.228 1.00 91.75 119 THR A CA 1
ATOM 854 C C . THR A 1 119 ? 9.066 2.470 -3.162 1.00 91.75 119 THR A C 1
ATOM 856 O O . THR A 1 119 ? 8.230 1.600 -3.404 1.00 91.75 119 THR A O 1
ATOM 859 N N . VAL A 1 120 ? 9.151 3.101 -1.990 1.00 94.94 120 VAL A N 1
ATOM 860 C CA . VAL A 1 120 ? 8.182 2.922 -0.901 1.00 94.94 120 VAL A CA 1
ATOM 861 C C . VAL A 1 120 ? 7.236 4.106 -0.869 1.00 94.94 120 VAL A C 1
ATOM 863 O O . VAL A 1 120 ? 7.658 5.258 -0.923 1.00 94.94 120 VAL A O 1
ATOM 866 N N . THR A 1 121 ? 5.949 3.831 -0.720 1.00 97.31 121 THR A N 1
ATOM 867 C CA . THR A 1 121 ? 4.946 4.843 -0.392 1.00 97.31 121 THR A CA 1
ATOM 868 C C . THR A 1 121 ? 4.079 4.295 0.720 1.00 97.31 121 THR A C 1
ATOM 870 O O . THR A 1 121 ? 3.435 3.266 0.547 1.00 97.31 121 THR A O 1
ATOM 873 N N . LYS A 1 122 ? 4.065 4.967 1.870 1.00 98.00 122 LYS A N 1
ATOM 874 C CA . LYS A 1 122 ? 3.336 4.504 3.047 1.00 98.00 122 LYS A CA 1
ATOM 875 C C . LYS A 1 122 ? 2.782 5.675 3.840 1.00 98.00 122 LYS A C 1
ATOM 877 O O . LYS A 1 122 ? 3.477 6.671 4.020 1.00 98.00 122 LYS A O 1
ATOM 882 N N . TYR A 1 123 ? 1.544 5.529 4.295 1.00 98.19 123 TYR A N 1
ATOM 883 C CA . TYR A 1 123 ? 0.815 6.565 5.012 1.00 98.19 123 TYR A CA 1
ATOM 884 C C . TYR A 1 123 ? -0.050 5.968 6.114 1.00 98.19 123 TYR A C 1
ATOM 886 O O . TYR A 1 123 ? -0.737 4.958 5.933 1.00 98.19 123 TYR A O 1
ATOM 894 N N . ALA A 1 124 ? -0.035 6.628 7.261 1.00 97.75 124 ALA A N 1
ATOM 895 C CA . ALA A 1 124 ? -1.036 6.480 8.292 1.00 97.75 124 ALA A CA 1
ATOM 896 C C . ALA A 1 124 ? -2.308 7.247 7.940 1.00 97.75 124 ALA A C 1
ATOM 898 O O . ALA A 1 124 ? -2.280 8.276 7.272 1.00 97.75 124 ALA A O 1
ATOM 899 N N . SER A 1 125 ? -3.436 6.729 8.411 1.00 96.06 125 SER A N 1
ATOM 900 C CA . SER A 1 125 ? -4.722 7.401 8.295 1.00 96.06 125 SER A CA 1
ATOM 901 C C . SER A 1 125 ? -4.806 8.574 9.268 1.00 96.06 125 SER A C 1
ATOM 903 O O . SER A 1 125 ? -4.381 8.470 10.425 1.00 96.06 125 SER A O 1
ATOM 905 N N . GLU A 1 126 ? -5.426 9.670 8.851 1.00 92.69 126 GLU A N 1
ATOM 906 C CA . GLU A 1 126 ? -5.482 10.907 9.632 1.00 92.69 126 GLU A CA 1
ATOM 907 C C . GLU A 1 126 ? -6.657 10.923 10.625 1.00 92.69 126 GLU A C 1
ATOM 909 O O . GLU A 1 126 ? -7.801 10.636 10.269 1.00 92.69 126 GLU A O 1
ATOM 914 N N . GLY A 1 127 ? -6.408 11.314 11.880 1.00 89.00 127 GLY A N 1
ATOM 915 C CA . GLY A 1 127 ? -7.464 11.468 12.892 1.00 89.00 127 GLY A CA 1
ATOM 916 C C . GLY A 1 127 ? -8.252 10.175 13.121 1.00 89.00 127 GLY A C 1
ATOM 917 O O . GLY A 1 127 ? -7.660 9.138 13.401 1.00 89.00 127 GLY A O 1
ATOM 918 N N . GLU A 1 128 ? -9.575 10.221 12.978 1.00 86.75 128 GLU A N 1
ATOM 919 C CA . GLU A 1 128 ? -10.460 9.046 13.082 1.00 86.75 128 GLU A CA 1
ATOM 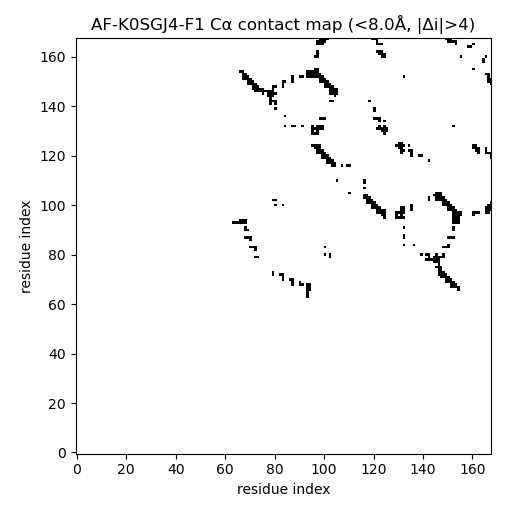920 C C . GLU A 1 128 ? -10.788 8.408 11.718 1.00 86.75 128 GLU A C 1
ATOM 922 O O . GLU A 1 128 ? -11.604 7.492 11.628 1.00 86.75 128 GLU A O 1
ATOM 927 N N . LYS A 1 129 ? -10.168 8.882 10.629 1.00 88.75 129 LYS A N 1
ATOM 928 C CA . LYS A 1 129 ? -10.410 8.361 9.279 1.00 88.75 129 LYS A CA 1
ATOM 929 C C . LYS A 1 129 ? -9.688 7.029 9.054 1.00 88.75 129 LYS A C 1
ATOM 931 O O . LYS A 1 129 ? -8.724 6.688 9.740 1.00 88.75 129 LYS A O 1
ATOM 936 N N . ALA A 1 130 ? -10.137 6.325 8.017 1.00 90.88 130 ALA A N 1
ATOM 937 C CA . ALA A 1 130 ? -9.535 5.113 7.461 1.00 90.88 130 ALA A CA 1
ATOM 938 C C . ALA A 1 130 ? -9.029 5.372 6.026 1.00 90.88 130 ALA A C 1
ATOM 940 O O . ALA A 1 130 ? -9.439 4.705 5.076 1.00 90.88 130 ALA A O 1
ATOM 941 N N . ASP A 1 131 ? -8.215 6.415 5.841 1.00 95.50 131 ASP A N 1
ATOM 942 C CA . ASP A 1 131 ? -7.828 6.954 4.532 1.00 95.50 131 ASP A CA 1
ATOM 943 C C . ASP A 1 131 ? -6.381 6.669 4.107 1.00 95.50 131 ASP A C 1
ATOM 945 O O . ASP A 1 131 ? -6.013 7.039 2.994 1.00 95.50 131 ASP A O 1
ATOM 949 N N . GLY A 1 132 ? -5.589 5.943 4.902 1.00 96.25 132 GLY A N 1
ATOM 950 C CA . GLY A 1 132 ? -4.202 5.593 4.573 1.00 96.25 132 GLY A CA 1
ATOM 951 C C . GLY A 1 132 ? -4.044 4.945 3.192 1.00 96.25 132 GLY A C 1
ATOM 952 O O . GLY A 1 132 ? -3.166 5.338 2.430 1.00 96.25 132 GLY A O 1
ATOM 953 N N . LEU A 1 133 ? -4.944 4.030 2.804 1.00 97.00 133 LEU A N 1
ATOM 954 C CA . LEU A 1 133 ? -4.940 3.441 1.455 1.00 97.00 133 LEU A CA 1
ATOM 955 C C . LEU A 1 133 ? -5.192 4.489 0.361 1.00 97.00 133 LEU A C 1
ATOM 957 O O . LEU A 1 133 ? -4.513 4.488 -0.660 1.00 97.00 133 LEU A O 1
ATOM 961 N N . ASN A 1 134 ? -6.126 5.416 0.582 1.00 96.94 134 ASN A N 1
ATOM 962 C CA . ASN A 1 134 ? -6.416 6.480 -0.382 1.00 96.94 134 ASN A CA 1
ATOM 963 C C . ASN A 1 134 ? -5.241 7.457 -0.511 1.00 96.94 134 ASN A C 1
ATOM 965 O O . ASN A 1 134 ? -5.017 8.015 -1.584 1.00 96.94 134 ASN A O 1
ATOM 969 N N . LEU A 1 135 ? -4.513 7.698 0.583 1.00 97.31 135 LEU A N 1
ATOM 970 C CA . LEU A 1 135 ? -3.295 8.503 0.571 1.00 97.31 135 LEU A CA 1
ATOM 971 C C . LEU A 1 135 ? -2.197 7.797 -0.223 1.00 97.31 135 LEU A C 1
ATOM 973 O O . LEU A 1 135 ? -1.613 8.420 -1.104 1.00 97.31 135 LEU A O 1
ATOM 977 N N . VAL A 1 136 ? -1.974 6.501 0.017 1.00 97.25 136 VAL A N 1
ATOM 978 C CA . VAL A 1 136 ? -1.017 5.698 -0.760 1.00 97.25 136 VAL A CA 1
ATOM 979 C C . VAL A 1 136 ? -1.376 5.698 -2.240 1.00 97.25 136 VAL A C 1
ATOM 981 O O . VAL A 1 136 ? -0.501 5.979 -3.051 1.00 97.25 136 VAL A O 1
ATOM 984 N N . ASP A 1 137 ? -2.638 5.477 -2.606 1.00 96.75 137 ASP A N 1
ATOM 985 C CA . ASP A 1 137 ? -3.081 5.548 -4.002 1.00 96.75 137 ASP A CA 1
ATOM 986 C C . ASP A 1 137 ? -2.778 6.934 -4.602 1.00 96.75 137 ASP A C 1
ATOM 988 O O . ASP A 1 137 ? -2.031 7.063 -5.565 1.00 96.75 137 ASP A O 1
ATOM 992 N N . LYS A 1 138 ? -3.208 8.023 -3.965 1.00 95.94 138 LYS A N 1
ATOM 993 C CA . LYS A 1 138 ? -2.988 9.376 -4.509 1.00 95.94 138 LYS A CA 1
ATOM 994 C C . LYS A 1 138 ? -1.523 9.814 -4.585 1.00 95.94 138 LYS A C 1
ATOM 996 O O . LYS A 1 138 ? -1.209 10.709 -5.366 1.00 95.94 138 LYS A O 1
ATOM 1001 N N . LYS A 1 139 ? -0.659 9.297 -3.709 1.00 95.25 139 LYS A N 1
ATOM 1002 C CA . LYS A 1 139 ? 0.716 9.791 -3.522 1.00 95.25 139 LYS A CA 1
ATOM 1003 C C . LYS A 1 139 ? 1.783 8.868 -4.093 1.00 95.25 139 LYS A C 1
ATOM 1005 O O . LYS A 1 139 ? 2.907 9.321 -4.282 1.00 95.25 139 LYS A O 1
ATOM 1010 N N . SER A 1 140 ? 1.454 7.610 -4.369 1.00 92.19 140 SER A N 1
ATOM 1011 C CA . SER A 1 140 ? 2.363 6.725 -5.090 1.00 92.19 140 SER A CA 1
ATOM 1012 C C . SER A 1 140 ? 2.390 7.142 -6.555 1.00 92.19 140 SER A C 1
ATOM 1014 O O . SER A 1 140 ? 1.377 7.080 -7.251 1.00 92.19 140 SER A O 1
ATOM 1016 N N . SER A 1 141 ? 3.550 7.599 -7.018 1.00 83.75 141 SER A N 1
ATOM 1017 C CA . SER A 1 141 ? 3.784 7.854 -8.438 1.00 83.75 141 SER A CA 1
ATOM 1018 C C . SER A 1 141 ? 3.679 6.554 -9.2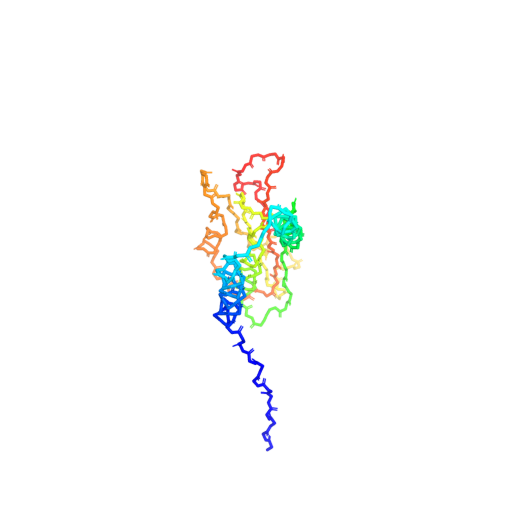32 1.00 83.75 141 SER A C 1
ATOM 1020 O O . SER A 1 141 ? 3.985 5.484 -8.701 1.00 83.75 141 SER A O 1
ATOM 1022 N N . ALA A 1 142 ? 3.319 6.655 -10.515 1.00 73.56 142 ALA A N 1
ATOM 1023 C CA . ALA A 1 142 ? 3.543 5.557 -11.449 1.00 73.56 142 ALA A CA 1
ATOM 1024 C C . ALA A 1 142 ? 5.019 5.145 -11.363 1.00 73.56 142 ALA A C 1
ATOM 1026 O O . ALA A 1 142 ? 5.919 5.988 -11.406 1.00 73.56 142 ALA A O 1
ATOM 1027 N N . SER A 1 143 ? 5.258 3.855 -11.195 1.00 71.56 143 SER A N 1
ATOM 1028 C CA . SER A 1 143 ? 6.566 3.290 -10.881 1.00 71.56 143 SER A CA 1
ATOM 1029 C C . SER A 1 143 ? 7.481 3.169 -12.107 1.00 71.56 143 SER A C 1
ATOM 1031 O O . SER A 1 143 ? 8.552 2.581 -12.031 1.00 71.56 143 SER A O 1
ATOM 1033 N N . ASN A 1 144 ? 7.065 3.723 -13.253 1.00 73.38 144 ASN A N 1
ATOM 1034 C CA . ASN A 1 144 ? 7.773 3.667 -14.534 1.00 73.38 144 ASN A CA 1
ATOM 1035 C C . ASN A 1 144 ? 8.124 2.240 -14.993 1.00 73.38 144 ASN A C 1
ATOM 1037 O O . ASN A 1 144 ? 9.142 2.038 -15.648 1.00 73.38 144 ASN A O 1
ATOM 1041 N N . GLY A 1 145 ? 7.265 1.264 -14.690 1.00 79.75 145 GLY A N 1
ATOM 1042 C CA . GLY A 1 145 ? 7.438 -0.118 -15.139 1.00 79.75 145 GLY A CA 1
ATOM 1043 C C . GLY A 1 145 ? 7.975 -1.073 -14.078 1.00 79.75 145 GLY A C 1
ATOM 1044 O O . GLY A 1 145 ? 8.344 -2.189 -14.435 1.00 79.75 145 GLY A O 1
ATOM 1045 N N . HIS A 1 146 ? 7.976 -0.697 -12.790 1.00 92.75 146 HIS A N 1
ATOM 1046 C CA . HIS A 1 146 ? 8.205 -1.685 -11.737 1.00 92.75 146 HIS A CA 1
ATOM 1047 C C . HIS A 1 146 ? 7.177 -2.806 -11.860 1.00 92.75 146 HIS A C 1
ATOM 1049 O O . HIS A 1 146 ? 5.970 -2.564 -11.935 1.00 92.75 146 HIS A O 1
ATOM 1055 N N . ASN A 1 147 ? 7.665 -4.038 -11.858 1.00 93.94 147 ASN A N 1
ATOM 1056 C CA . ASN A 1 147 ? 6.866 -5.224 -12.125 1.00 93.94 147 ASN A CA 1
ATOM 1057 C C . ASN A 1 147 ? 6.831 -6.206 -10.944 1.00 93.94 147 ASN A C 1
ATOM 1059 O O . ASN A 1 147 ? 6.126 -7.217 -11.001 1.00 93.94 147 ASN A O 1
ATOM 1063 N N . ILE A 1 148 ? 7.531 -5.888 -9.854 1.00 94.94 148 ILE A N 1
ATOM 1064 C CA . ILE A 1 148 ? 7.468 -6.599 -8.579 1.00 94.94 148 ILE A CA 1
ATOM 1065 C C . ILE A 1 148 ? 7.046 -5.624 -7.482 1.00 94.94 148 ILE A C 1
ATOM 1067 O O . ILE A 1 148 ? 7.453 -4.461 -7.468 1.00 94.94 148 ILE A O 1
ATOM 1071 N N . GLY A 1 149 ? 6.263 -6.101 -6.518 1.00 95.62 149 GLY A N 1
ATOM 1072 C CA . GLY A 1 149 ? 6.040 -5.347 -5.297 1.00 95.62 149 GLY A CA 1
ATOM 1073 C C . GLY A 1 149 ? 5.246 -6.079 -4.227 1.00 95.62 149 GLY A C 1
ATOM 1074 O O . GLY A 1 149 ? 4.677 -7.148 -4.453 1.00 95.62 149 GLY A O 1
ATOM 1075 N N . ILE A 1 150 ? 5.223 -5.466 -3.050 1.00 97.88 150 ILE A N 1
ATOM 1076 C CA . ILE A 1 150 ? 4.471 -5.891 -1.871 1.00 97.88 150 ILE A CA 1
ATOM 1077 C C . ILE A 1 150 ? 3.631 -4.727 -1.357 1.00 97.88 150 ILE A C 1
ATOM 1079 O O . ILE A 1 150 ? 3.905 -3.568 -1.668 1.00 97.88 150 ILE A O 1
ATOM 1083 N N . ALA A 1 151 ? 2.595 -5.053 -0.597 1.00 98.00 151 ALA A N 1
ATOM 1084 C CA . ALA A 1 151 ? 1.705 -4.078 -0.007 1.00 98.00 151 ALA A CA 1
ATOM 1085 C C . ALA A 1 151 ? 1.122 -4.574 1.308 1.00 98.00 151 ALA A C 1
ATOM 1087 O O . ALA A 1 151 ? 0.871 -5.772 1.480 1.00 98.00 151 ALA A O 1
ATOM 1088 N N . HIS A 1 152 ? 0.816 -3.636 2.198 1.00 98.25 152 HIS A N 1
ATOM 1089 C CA . HIS A 1 152 ? 0.278 -3.937 3.514 1.00 98.25 152 HIS A CA 1
ATOM 1090 C C . HIS A 1 152 ? -0.812 -2.947 3.951 1.00 98.25 152 HIS A C 1
ATOM 1092 O O . HIS A 1 152 ? -0.704 -1.740 3.752 1.00 98.25 152 HIS A O 1
ATOM 1098 N N . THR A 1 153 ? -1.843 -3.452 4.633 1.00 95.94 153 THR A N 1
ATOM 1099 C CA . THR A 1 153 ? -2.807 -2.670 5.433 1.00 95.94 153 THR A CA 1
ATOM 1100 C C . THR A 1 153 ? -2.656 -3.053 6.895 1.00 95.94 153 THR A C 1
ATOM 1102 O O . THR A 1 153 ? -2.764 -4.224 7.249 1.00 95.94 153 THR A O 1
ATOM 1105 N N . ARG A 1 154 ? -2.370 -2.080 7.760 1.00 95.56 154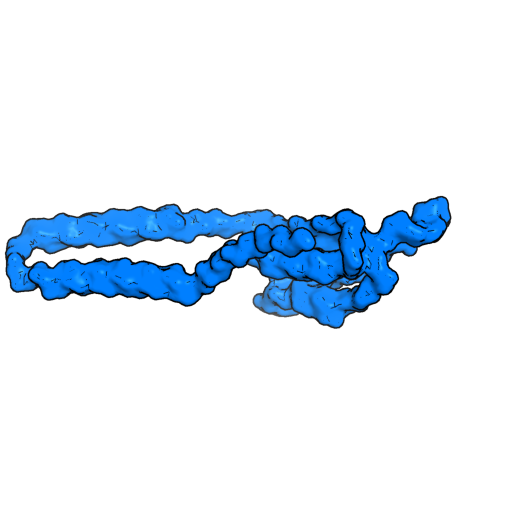 ARG A N 1
ATOM 1106 C CA . ARG A 1 154 ? -2.003 -2.308 9.162 1.00 95.56 154 ARG A CA 1
ATOM 1107 C C . ARG A 1 154 ? -3.123 -1.898 10.108 1.00 95.56 154 ARG A C 1
ATOM 1109 O O . ARG A 1 154 ? -3.675 -0.806 9.985 1.00 95.56 154 ARG A O 1
ATOM 1116 N N . TRP A 1 155 ? -3.370 -2.746 11.099 1.00 93.56 155 TRP A N 1
ATOM 1117 C CA . TRP A 1 155 ? -4.019 -2.391 12.358 1.00 93.56 155 TRP A CA 1
ATOM 1118 C C . TRP A 1 155 ? -2.930 -2.267 13.433 1.00 93.56 155 TRP A C 1
ATOM 1120 O O . TRP A 1 155 ? -2.178 -3.210 13.687 1.00 93.56 155 TRP A O 1
ATOM 1130 N N . ALA A 1 156 ? -2.774 -1.079 14.010 1.00 90.94 156 ALA A N 1
ATOM 1131 C CA . ALA A 1 156 ? -1.760 -0.784 15.008 1.00 90.94 156 ALA A CA 1
ATOM 1132 C C . ALA A 1 156 ? -2.111 -1.426 16.362 1.00 90.94 156 ALA A C 1
ATOM 1134 O O . ALA A 1 156 ? -3.077 -1.046 17.016 1.00 90.94 156 ALA A O 1
ATOM 1135 N N . THR A 1 157 ? -1.289 -2.382 16.802 1.00 90.56 157 THR A N 1
ATOM 1136 C CA . THR A 1 157 ? -1.365 -2.976 18.152 1.00 90.56 157 THR A CA 1
ATOM 1137 C C . THR A 1 157 ? -0.233 -2.499 19.057 1.00 90.56 157 THR A C 1
ATOM 1139 O O . THR A 1 157 ? -0.437 -2.288 20.247 1.00 90.56 157 THR A O 1
ATOM 1142 N N . HIS A 1 158 ? 0.955 -2.294 18.483 1.00 93.12 158 HIS A N 1
ATOM 1143 C CA . HIS A 1 158 ? 2.138 -1.761 19.155 1.00 93.12 158 HIS A CA 1
ATOM 1144 C C . HIS A 1 158 ? 2.720 -0.609 18.341 1.00 93.12 158 HIS A C 1
ATOM 1146 O O . HIS A 1 158 ? 2.877 -0.723 17.125 1.00 93.12 158 HIS A O 1
ATOM 1152 N N . GLY A 1 159 ? 3.066 0.489 19.015 1.00 93.38 159 GLY A N 1
ATOM 1153 C CA . GLY A 1 159 ? 3.517 1.721 18.370 1.00 93.38 159 GLY A CA 1
ATOM 1154 C C . GLY A 1 159 ? 2.370 2.505 17.723 1.00 93.38 159 GLY A C 1
ATOM 1155 O O . GLY A 1 159 ? 1.398 1.935 17.225 1.00 93.38 159 GLY A O 1
ATOM 1156 N N . GLY A 1 160 ? 2.489 3.834 17.734 1.00 94.50 160 GLY A N 1
ATOM 1157 C CA . GLY A 1 160 ? 1.439 4.731 17.255 1.00 94.50 160 GLY A CA 1
ATOM 1158 C C . GLY A 1 160 ? 1.106 4.568 15.769 1.00 94.50 160 GLY A C 1
ATOM 1159 O O . GLY A 1 160 ? 1.901 4.052 14.974 1.00 94.50 160 GLY A O 1
ATOM 1160 N N . LYS A 1 161 ? -0.079 5.055 15.395 1.00 94.56 161 LYS A N 1
ATOM 1161 C CA . LYS A 1 161 ? -0.510 5.227 14.007 1.00 94.56 161 LYS A CA 1
ATOM 1162 C C . LYS A 1 161 ? 0.266 6.390 13.372 1.00 94.56 161 LYS A C 1
ATOM 1164 O O . LYS A 1 161 ? -0.117 7.545 13.522 1.00 94.56 161 LYS A O 1
ATOM 1169 N N . THR A 1 162 ? 1.389 6.084 12.723 1.00 97.31 162 THR A N 1
ATOM 1170 C CA . THR A 1 162 ? 2.273 7.058 12.057 1.00 97.31 162 THR A CA 1
ATOM 1171 C C . THR A 1 162 ? 2.807 6.492 10.743 1.00 97.31 162 THR A C 1
ATOM 1173 O O . THR A 1 162 ? 2.931 5.273 10.606 1.00 97.31 162 THR A O 1
ATOM 1176 N N . ASP A 1 163 ? 3.177 7.362 9.799 1.00 97.75 163 ASP A N 1
ATOM 1177 C CA . ASP A 1 163 ? 3.777 6.960 8.515 1.00 97.75 163 ASP A CA 1
ATOM 1178 C C . ASP A 1 163 ? 5.045 6.126 8.725 1.00 97.75 163 ASP A C 1
ATOM 1180 O O . ASP A 1 163 ? 5.256 5.109 8.067 1.00 97.75 163 ASP A O 1
ATOM 1184 N N . ALA A 1 164 ? 5.872 6.506 9.705 1.00 97.50 164 ALA A N 1
ATOM 1185 C CA . ALA A 1 164 ? 7.088 5.779 10.054 1.00 97.50 164 ALA A CA 1
ATOM 1186 C C . ALA A 1 164 ? 6.799 4.315 10.436 1.00 97.50 164 ALA A C 1
ATOM 1188 O O . ALA A 1 164 ? 7.518 3.422 9.985 1.00 97.50 164 ALA A O 1
ATOM 1189 N N . ASN A 1 165 ? 5.717 4.075 11.185 1.00 97.38 165 ASN A N 1
ATOM 1190 C CA . ASN A 1 165 ? 5.300 2.746 11.641 1.00 97.38 165 ASN A CA 1
ATOM 1191 C C . ASN A 1 165 ? 4.438 1.985 10.621 1.00 97.38 165 ASN A C 1
ATOM 1193 O O . ASN A 1 165 ? 4.111 0.819 10.851 1.00 97.38 165 ASN A O 1
ATOM 1197 N N . ALA A 1 166 ? 4.032 2.616 9.517 1.00 97.44 166 ALA A N 1
ATOM 1198 C CA . ALA A 1 166 ? 3.364 1.921 8.428 1.00 97.44 166 ALA A CA 1
ATOM 1199 C C . ALA A 1 166 ? 4.328 0.905 7.793 1.00 97.44 166 ALA A C 1
ATOM 1201 O O . ALA A 1 166 ? 5.539 1.149 7.697 1.00 97.44 166 ALA A O 1
ATOM 1202 N N . HIS A 1 167 ? 3.798 -0.242 7.377 1.00 97.44 167 HIS A N 1
ATOM 1203 C CA . HIS A 1 167 ? 4.581 -1.254 6.673 1.00 97.44 167 HIS A CA 1
ATOM 1204 C C . HIS A 1 167 ? 4.571 -0.951 5.168 1.00 97.44 167 HIS A C 1
ATOM 1206 O O . HIS A 1 167 ? 3.553 -0.442 4.691 1.00 97.44 167 HIS A O 1
ATOM 1212 N N . PRO A 1 168 ? 5.673 -1.219 4.448 1.00 95.62 168 PRO A N 1
ATOM 1213 C CA . PRO A 1 168 ? 5.664 -1.256 2.991 1.00 95.62 168 PRO A CA 1
ATOM 1214 C C . PRO A 1 168 ? 4.775 -2.382 2.457 1.00 95.62 168 PRO A C 1
ATOM 1216 O O . PRO A 1 168 ? 4.581 -3.394 3.171 1.00 95.62 168 PRO A O 1
#

Nearest PDB structures (foldseek):
  6zmj-assembly1_B  TM=6.646E-01  e=2.708E-04  Homo sapiens
  6svq-assembly1_A  TM=6.717E-01  e=6.652E-04  Homo sapiens
  6svp-assembly1_B  TM=6.778E-01  e=9.777E-04  Homo sapiens
  6r4i-assembly1_A  TM=6.563E-01  e=9.777E-04  Homo sapiens
  6svp-assembly1_A  TM=6.347E-01  e=6.239E-04  Homo sapiens

Foldseek 3Di:
DDDDDDDPDPPDPVVVVVVVVVVVVVVVVVVPPPPDDDPVVVVVVVVVVVVVVVVVVVVVCPPQQQAKFKDWFAQAPFFRLVVQLVRCVVRLSNAQQKKKKKFFAPPPPCVVPDDDGIDIDMFGDPDPGSCRSVRRVVPDDRPVGGGTMMMIGDDDPDDDSGRVPHDD

Secondary structure (DSSP, 8-state):
------------HHHHHHHHHHHHHHHHHHHHS--S--HHHHHHHHHHHHHHHHHHHHTT------S-EEEEESS-SS-HHHHHHHHHHHHTTS--SEEEEEEE-TT-GGGGT-S--EEEEEEEPPTT---HHHHHHHHS---SS--EEEEEEE--SSS-S-TTTS--

Solvent-accessible surface area (backbone atoms only — not comparable to full-atom values): 9601 Å² total; per-residue (Å²): 139,86,83,88,76,80,87,76,77,82,78,48,71,65,63,55,52,50,55,52,52,54,52,53,51,51,57,54,53,61,66,70,72,73,86,82,74,60,82,66,55,56,52,54,50,51,51,53,51,52,50,52,51,52,51,53,53,64,74,61,64,67,77,74,56,94,43,59,25,76,36,72,47,71,77,42,98,50,50,24,64,58,60,36,54,54,43,45,63,76,32,44,88,26,15,43,37,13,9,14,30,29,34,24,44,89,80,48,81,53,70,85,77,54,96,78,71,60,55,73,34,51,20,32,22,63,88,92,48,70,42,4,56,59,47,27,60,76,67,45,68,85,66,84,60,14,15,23,31,39,19,26,23,35,58,72,87,75,70,72,77,34,42,86,69,28,49,68

Organism: Thalassiosira oceanica (NCBI:txid159749)

Mean predicted aligned error: 15.62 Å

Sequence (168 aa):
MATSIGKRAFLSAASRAQAQSSSIRAASTIASQQQHSDSSSTKYGLIAAAGAFAAASALNERDNAKCCGIAGVVGAKGDARDYLIEGLTILKNRGYDSAGIATMDENDPRLVSTNHLYTVTKYASEGEKADGLNLVDKKSSASNGHNIGIAHTRWATHGGKTDANAHP

InterPro domains:
  IPR017932 Glutamine amidotransferase type 2 domain [PS51278] (68-168)
  IPR029055 Nucleophile aminohydrolases, N-terminal [G3DSA:3.60.20.10] (68-168)
  IPR029055 Nucleophile aminohydrolases, N-terminal [SSF56235] (68-168)

Radius of gyration: 25.15 Å; Cα contacts (8 Å, |Δi|>4): 254; chains: 1; bounding box: 83×33×60 Å